Protein AF-A0A4Y7U2U7-F1 (afdb_monomer_lite)

Foldseek 3Di:
DDPPPDPDDPQCPQVVCVVVPVVPPGGKDWDWDFWWKAAPPDIDGGDIDIDMALSVLVVDDDDDPDDDSNCARVDPQGDDDDPVVQCVRCVPDGPPPGWMDTNVPGID

pLDDT: mean 88.44, std 11.02, range [37.28, 95.75]

Structure (mmCIF, N/CA/C/O backbone):
data_AF-A0A4Y7U2U7-F1
#
_entry.id   AF-A0A4Y7U2U7-F1
#
loop_
_atom_site.group_PDB
_atom_site.id
_atom_site.type_symbol
_atom_site.label_atom_id
_atom_site.label_alt_id
_atom_site.label_comp_id
_atom_site.label_asym_id
_atom_site.label_entity_id
_atom_site.label_seq_id
_atom_site.pdbx_PDB_ins_code
_atom_site.Cartn_x
_atom_site.Cartn_y
_atom_site.Cartn_z
_atom_site.occupancy
_atom_site.B_iso_or_equiv
_atom_site.auth_seq_id
_atom_site.auth_comp_id
_atom_site.auth_asym_id
_atom_site.auth_atom_id
_atom_site.pdbx_PDB_model_num
ATOM 1 N N . SER A 1 1 ? 35.256 -14.051 7.421 1.00 49.06 1 SER A N 1
ATOM 2 C CA . SER A 1 1 ? 34.446 -13.067 6.683 1.00 49.06 1 SER A CA 1
ATOM 3 C C . SER A 1 1 ? 33.050 -13.649 6.545 1.00 49.06 1 SER A C 1
ATOM 5 O O . SER A 1 1 ? 32.897 -14.608 5.804 1.00 49.06 1 SER A O 1
ATOM 7 N N . GLN A 1 2 ? 32.075 -13.205 7.344 1.00 37.28 2 GLN A N 1
ATOM 8 C CA . GLN A 1 2 ? 30.672 -13.555 7.092 1.00 37.28 2 GLN A CA 1
ATOM 9 C C . GLN A 1 2 ? 30.155 -12.561 6.054 1.00 37.28 2 GLN A C 1
ATOM 11 O O . GLN A 1 2 ? 30.186 -11.356 6.299 1.00 37.28 2 GLN A O 1
ATOM 16 N N . SER A 1 3 ? 29.729 -13.050 4.890 1.00 51.44 3 SER A N 1
ATOM 17 C CA . SER A 1 3 ? 29.003 -12.232 3.923 1.00 51.44 3 SER A CA 1
ATOM 18 C C . SER A 1 3 ? 27.686 -11.807 4.563 1.00 51.44 3 SER A C 1
ATOM 20 O O . SER A 1 3 ? 26.840 -12.653 4.855 1.00 51.44 3 SER A O 1
ATOM 22 N N . GLN A 1 4 ? 27.503 -10.512 4.796 1.00 46.19 4 GLN A N 1
ATOM 23 C CA . GLN A 1 4 ? 26.176 -9.981 5.074 1.00 46.19 4 GLN A CA 1
ATOM 24 C C . GLN A 1 4 ? 25.355 -10.149 3.793 1.00 46.19 4 GLN A C 1
ATOM 26 O O . GLN A 1 4 ? 25.559 -9.425 2.822 1.00 46.19 4 GLN A O 1
ATOM 31 N N . ILE A 1 5 ? 24.483 -11.158 3.761 1.00 52.75 5 ILE A N 1
ATOM 32 C CA . ILE A 1 5 ? 23.496 -11.306 2.694 1.00 52.75 5 ILE A CA 1
ATOM 33 C C . ILE A 1 5 ? 22.434 -10.247 2.970 1.00 52.75 5 ILE A C 1
ATOM 35 O O . ILE A 1 5 ? 21.631 -10.381 3.891 1.00 52.75 5 ILE A O 1
ATOM 39 N N . PHE A 1 6 ? 22.474 -9.154 2.216 1.00 57.59 6 PHE A N 1
ATOM 40 C CA . PHE A 1 6 ? 21.364 -8.218 2.175 1.00 57.59 6 PHE A CA 1
ATOM 41 C C . PHE A 1 6 ? 20.279 -8.841 1.298 1.00 57.59 6 PHE A C 1
ATOM 43 O O . PHE A 1 6 ? 20.425 -8.885 0.080 1.00 57.59 6 PHE A O 1
ATOM 50 N N . ASP A 1 7 ? 19.188 -9.307 1.906 1.00 63.31 7 ASP A N 1
ATOM 51 C CA . ASP A 1 7 ? 17.966 -9.725 1.198 1.00 63.31 7 ASP A CA 1
ATOM 52 C C . ASP A 1 7 ? 17.151 -8.497 0.739 1.00 63.31 7 ASP A C 1
ATOM 54 O O . ASP A 1 7 ? 15.946 -8.370 0.943 1.00 63.31 7 ASP A O 1
ATOM 58 N N . SER A 1 8 ? 17.857 -7.487 0.231 1.00 65.69 8 SER A N 1
ATOM 59 C CA . SER A 1 8 ? 17.286 -6.206 -0.158 1.00 65.69 8 SER A CA 1
ATOM 60 C C . SER A 1 8 ? 18.038 -5.656 -1.352 1.00 65.69 8 SER A C 1
ATOM 62 O O . SER A 1 8 ? 19.253 -5.461 -1.300 1.00 65.69 8 SER A O 1
ATOM 64 N N . THR A 1 9 ? 17.301 -5.352 -2.408 1.00 78.19 9 THR A N 1
ATOM 65 C CA . THR A 1 9 ? 17.822 -4.658 -3.579 1.00 78.19 9 THR A CA 1
ATOM 66 C C . THR A 1 9 ? 17.683 -3.143 -3.406 1.00 78.19 9 THR A C 1
ATOM 68 O O . THR A 1 9 ? 16.758 -2.689 -2.724 1.00 78.19 9 THR A O 1
ATOM 71 N N . PRO A 1 10 ? 18.548 -2.328 -4.035 1.00 80.12 10 PRO A N 1
ATOM 72 C CA . PRO A 1 10 ? 18.330 -0.886 -4.121 1.00 80.12 10 PRO A CA 1
ATOM 73 C C . PRO A 1 10 ? 16.953 -0.569 -4.719 1.00 80.12 10 PRO A C 1
ATOM 75 O O . PRO A 1 10 ? 16.520 -1.241 -5.653 1.00 80.12 10 PRO A O 1
ATOM 78 N N . TYR A 1 11 ? 16.284 0.472 -4.215 1.00 72.31 11 TYR A N 1
ATOM 79 C CA . TYR A 1 11 ? 14.953 0.876 -4.694 1.00 72.31 11 TYR A CA 1
ATOM 80 C C . TYR A 1 11 ? 14.944 1.181 -6.203 1.00 72.31 11 TYR A C 1
ATOM 82 O O . TYR A 1 11 ? 14.037 0.769 -6.919 1.00 72.31 11 TYR A O 1
ATOM 90 N N . GLU A 1 12 ? 16.010 1.812 -6.702 1.00 84.12 12 GLU A N 1
ATOM 91 C CA . GLU A 1 12 ? 16.157 2.171 -8.118 1.00 84.12 12 GLU A CA 1
ATOM 92 C C . GLU A 1 12 ? 16.442 0.971 -9.036 1.00 84.12 12 GLU A C 1
ATOM 94 O O . GLU A 1 12 ? 16.382 1.123 -10.253 1.00 84.12 12 GLU A O 1
ATOM 99 N N . LEU A 1 13 ? 16.729 -0.228 -8.504 1.00 88.50 13 LEU A N 1
ATOM 100 C CA . LEU A 1 13 ? 17.121 -1.375 -9.332 1.00 88.50 13 LEU A CA 1
ATOM 101 C C . LEU A 1 13 ? 16.041 -1.739 -10.356 1.00 88.50 13 LEU A C 1
ATOM 103 O O . LEU A 1 13 ? 16.358 -1.954 -11.520 1.00 88.50 13 LEU A O 1
ATOM 107 N N . ALA A 1 14 ? 14.768 -1.783 -9.951 1.00 89.06 14 ALA A N 1
ATOM 108 C CA . ALA A 1 14 ? 13.674 -2.121 -10.864 1.00 89.06 14 ALA A CA 1
ATOM 109 C C . ALA A 1 14 ? 13.577 -1.125 -12.035 1.00 89.06 14 ALA A C 1
ATOM 111 O O . ALA A 1 14 ? 13.361 -1.515 -13.182 1.00 89.06 14 ALA A O 1
ATOM 112 N N . LYS A 1 15 ? 13.791 0.162 -11.751 1.00 87.38 15 LYS A N 1
ATOM 113 C CA . LYS A 1 15 ? 13.804 1.226 -12.757 1.00 87.38 15 LYS A CA 1
ATOM 114 C C . LYS A 1 15 ? 15.016 1.115 -13.682 1.00 87.38 15 LYS A C 1
ATOM 116 O O . LYS A 1 15 ? 14.867 1.255 -14.896 1.00 87.38 15 LYS A O 1
ATOM 121 N N . GLU A 1 16 ? 16.189 0.838 -13.121 1.00 91.56 16 GLU A N 1
ATOM 122 C CA . GLU A 1 16 ? 17.425 0.677 -13.887 1.00 91.56 16 GLU A CA 1
ATOM 123 C C . GLU A 1 16 ? 17.349 -0.534 -14.818 1.00 91.56 16 GLU A C 1
ATOM 125 O O . GLU A 1 16 ? 17.689 -0.427 -15.990 1.00 91.56 16 GLU A O 1
ATOM 130 N N . LEU A 1 17 ? 16.803 -1.659 -14.348 1.00 92.25 17 LEU A N 1
ATOM 131 C CA . LEU A 1 17 ? 16.606 -2.855 -15.167 1.00 92.25 17 LEU A CA 1
ATOM 132 C C . LEU A 1 17 ? 15.773 -2.560 -16.421 1.00 92.25 17 LEU A C 1
ATOM 134 O O . LEU A 1 17 ? 16.188 -2.914 -17.520 1.00 92.25 17 LEU A O 1
ATOM 138 N N . LYS A 1 18 ? 14.649 -1.846 -16.280 1.00 88.69 18 LYS A N 1
ATOM 139 C CA . LYS A 1 18 ? 13.825 -1.439 -17.434 1.00 88.69 18 LYS A CA 1
ATOM 140 C C . LYS A 1 18 ? 14.533 -0.444 -18.360 1.00 88.69 18 LYS A C 1
ATOM 142 O O . LYS A 1 18 ? 14.194 -0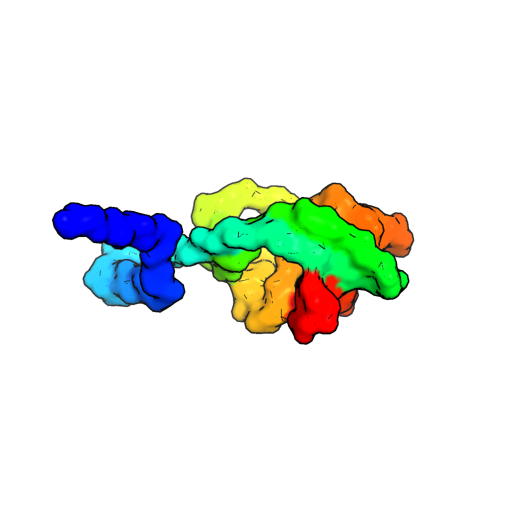.372 -19.535 1.00 88.69 18 LYS A O 1
ATOM 147 N N . THR A 1 19 ? 15.466 0.347 -17.834 1.00 90.25 19 THR A N 1
ATOM 148 C CA . THR A 1 19 ? 16.189 1.373 -18.602 1.00 90.25 19 THR A CA 1
ATOM 149 C C . THR A 1 19 ? 17.349 0.764 -19.389 1.00 90.25 19 THR A C 1
ATOM 151 O O . THR A 1 19 ? 17.541 1.092 -20.557 1.00 90.25 19 THR A O 1
ATOM 154 N N . SER A 1 20 ? 18.099 -0.137 -18.758 1.00 95.62 20 SER A N 1
ATOM 155 C CA . SER A 1 20 ? 19.296 -0.762 -19.322 1.00 95.62 20 SER A CA 1
ATOM 156 C C . SER A 1 20 ? 19.000 -1.973 -20.218 1.00 95.62 20 SER A C 1
ATOM 158 O O . SER A 1 20 ? 19.799 -2.266 -21.105 1.00 95.62 20 SER A O 1
ATOM 160 N N . PHE A 1 21 ? 17.871 -2.666 -20.019 1.00 94.75 21 PHE A N 1
ATOM 161 C CA . PHE A 1 21 ? 17.536 -3.908 -20.729 1.00 94.75 21 PHE A CA 1
ATOM 162 C C . PHE A 1 21 ? 16.130 -3.828 -21.351 1.00 94.75 21 PHE A C 1
ATOM 164 O O . PHE A 1 21 ? 15.137 -4.103 -20.669 1.00 94.75 21 PHE A O 1
ATOM 171 N N . PRO A 1 22 ? 16.004 -3.446 -22.636 1.00 90.62 22 PRO A N 1
ATOM 172 C CA . PRO A 1 22 ? 14.709 -3.242 -23.291 1.00 90.62 22 PRO A CA 1
ATOM 173 C C . PRO A 1 22 ? 13.863 -4.520 -23.430 1.00 90.62 22 PRO A C 1
ATOM 175 O O . PRO A 1 22 ? 12.656 -4.434 -23.645 1.00 90.62 22 PRO A O 1
ATOM 178 N N . GLU A 1 23 ? 14.461 -5.704 -23.295 1.00 94.94 23 GLU A N 1
ATOM 179 C CA . GLU A 1 23 ? 13.760 -6.990 -23.251 1.00 94.94 23 GLU A CA 1
ATOM 180 C C . GLU A 1 23 ? 12.963 -7.213 -21.951 1.00 94.94 23 GLU A C 1
ATOM 182 O O . GLU A 1 23 ? 12.072 -8.067 -21.909 1.00 94.94 23 GLU A O 1
ATOM 187 N N . ILE A 1 24 ? 13.244 -6.448 -20.888 1.00 93.56 24 ILE A N 1
ATOM 188 C CA . ILE A 1 24 ? 12.508 -6.528 -19.624 1.00 93.56 24 ILE A CA 1
ATOM 189 C C . ILE A 1 24 ? 11.172 -5.797 -19.773 1.00 93.56 24 ILE A C 1
ATOM 191 O O . ILE A 1 24 ? 11.090 -4.572 -19.694 1.00 93.56 24 ILE A O 1
ATOM 195 N N . ALA A 1 25 ? 10.093 -6.569 -19.918 1.00 91.31 25 ALA A N 1
ATOM 196 C CA . ALA A 1 25 ? 8.744 -6.023 -20.049 1.00 91.31 25 ALA A CA 1
ATOM 197 C C . ALA A 1 25 ? 8.308 -5.219 -18.807 1.00 91.31 25 ALA A C 1
ATOM 199 O O . ALA A 1 25 ? 7.786 -4.112 -18.935 1.00 91.31 25 ALA A O 1
ATOM 200 N N . ASN A 1 26 ? 8.531 -5.756 -17.600 1.00 91.19 26 ASN A N 1
ATOM 201 C CA . ASN A 1 26 ? 8.193 -5.103 -16.334 1.00 91.19 26 ASN A CA 1
ATOM 202 C C . ASN A 1 26 ? 9.142 -5.518 -15.206 1.00 91.19 26 ASN A C 1
ATOM 204 O O . ASN A 1 26 ? 9.608 -6.653 -15.157 1.00 91.19 26 ASN A O 1
ATOM 208 N N . ALA A 1 27 ? 9.375 -4.593 -14.278 1.00 92.75 27 ALA A N 1
ATOM 209 C CA . ALA A 1 27 ? 10.088 -4.820 -13.032 1.00 92.75 27 ALA A CA 1
ATOM 210 C C . ALA A 1 27 ? 9.451 -3.951 -11.942 1.00 92.75 27 ALA A C 1
ATOM 212 O O . ALA A 1 27 ? 9.014 -2.831 -12.218 1.00 92.75 27 ALA A O 1
ATOM 213 N N . SER A 1 28 ? 9.406 -4.468 -10.718 1.00 92.75 28 SER A N 1
ATOM 214 C CA . SER A 1 28 ? 8.890 -3.759 -9.549 1.00 92.75 28 SER A CA 1
ATOM 215 C C . SER A 1 28 ? 9.651 -4.191 -8.299 1.00 92.75 28 SER A C 1
ATOM 217 O O . SER A 1 28 ? 10.101 -5.336 -8.203 1.00 92.75 28 SER A O 1
ATOM 219 N N . GLY A 1 29 ? 9.805 -3.270 -7.351 1.00 91.56 29 GLY A N 1
ATOM 220 C CA . GLY A 1 29 ? 10.304 -3.575 -6.015 1.00 91.56 29 GLY A CA 1
ATOM 221 C C . GLY A 1 29 ? 9.154 -3.938 -5.077 1.00 91.56 29 GLY A C 1
ATOM 222 O O . GLY A 1 29 ? 8.102 -3.301 -5.094 1.00 91.56 29 GLY A O 1
ATOM 223 N N . ALA A 1 30 ? 9.362 -4.930 -4.215 1.00 91.81 30 ALA A N 1
ATOM 224 C CA . ALA A 1 30 ? 8.414 -5.278 -3.163 1.00 91.81 30 ALA A CA 1
ATOM 225 C C . ALA A 1 30 ? 9.158 -5.483 -1.845 1.00 91.81 30 ALA A C 1
ATOM 227 O O . ALA A 1 30 ? 10.118 -6.249 -1.770 1.00 91.81 30 ALA A O 1
ATOM 228 N N . ARG A 1 31 ? 8.709 -4.793 -0.797 1.00 91.25 31 ARG A N 1
ATOM 229 C CA . ARG A 1 31 ? 9.241 -4.951 0.558 1.00 91.25 31 ARG A CA 1
ATOM 230 C C . ARG A 1 31 ? 8.116 -5.269 1.525 1.00 91.25 31 ARG A C 1
ATOM 232 O O . ARG A 1 31 ? 7.207 -4.457 1.689 1.00 91.25 31 ARG A O 1
ATOM 239 N N . THR A 1 32 ? 8.229 -6.396 2.217 1.00 92.19 32 THR A N 1
ATOM 240 C CA . THR A 1 32 ? 7.306 -6.756 3.295 1.00 92.19 32 THR A CA 1
ATOM 241 C C . THR A 1 32 ? 7.431 -5.792 4.464 1.00 92.19 32 THR A C 1
ATOM 243 O O . THR A 1 32 ? 8.532 -5.437 4.900 1.00 92.19 32 THR A O 1
ATOM 246 N N . VAL A 1 33 ? 6.284 -5.374 4.984 1.00 92.25 33 VAL A N 1
ATOM 247 C CA . VAL A 1 33 ? 6.165 -4.528 6.168 1.00 92.25 33 VAL A CA 1
ATOM 248 C C . VAL A 1 33 ? 5.102 -5.085 7.102 1.00 92.25 33 VAL A C 1
ATOM 250 O O . VAL A 1 33 ? 4.140 -5.705 6.659 1.00 92.25 33 VAL A O 1
ATOM 253 N N . SER A 1 34 ? 5.262 -4.833 8.399 1.00 94.31 34 SER A N 1
ATOM 254 C CA . SER A 1 34 ? 4.222 -5.059 9.400 1.00 94.31 34 SER A CA 1
ATOM 255 C C . SER A 1 34 ? 4.004 -3.754 10.149 1.00 94.31 34 SER A C 1
ATOM 257 O O . SER A 1 34 ? 4.927 -3.247 10.788 1.00 94.31 34 SER A O 1
ATOM 259 N N . ASN A 1 35 ? 2.813 -3.175 10.016 1.00 93.06 35 ASN A N 1
ATOM 260 C CA . ASN A 1 35 ? 2.514 -1.841 10.527 1.00 93.06 35 ASN A CA 1
ATOM 261 C C . ASN A 1 35 ? 1.248 -1.821 11.386 1.00 93.06 35 ASN A C 1
ATOM 263 O O . ASN A 1 35 ? 0.351 -2.658 11.253 1.00 93.06 35 ASN A O 1
ATOM 267 N N . TYR A 1 36 ? 1.157 -0.809 12.244 1.00 93.06 36 TYR A N 1
ATOM 268 C CA . TYR A 1 36 ? -0.111 -0.393 12.831 1.00 93.06 36 TYR A CA 1
ATOM 269 C C . TYR A 1 36 ? -0.845 0.471 11.814 1.00 93.06 36 TYR A C 1
ATOM 271 O O . TYR A 1 36 ? -0.265 1.423 11.291 1.00 93.06 36 TYR A O 1
ATOM 279 N N . LEU A 1 37 ? -2.105 0.151 11.546 1.00 95.00 37 LEU A N 1
ATOM 280 C CA . LEU A 1 37 ? -2.973 0.955 10.691 1.00 95.00 37 LEU A CA 1
ATOM 281 C C . LEU A 1 37 ? -4.083 1.548 11.539 1.00 95.00 37 LEU A C 1
ATOM 283 O O . LEU A 1 37 ? -4.556 0.895 12.463 1.00 95.00 37 LEU A O 1
ATOM 287 N N . SER A 1 38 ? -4.502 2.768 11.242 1.00 93.19 38 SER A N 1
ATOM 288 C CA . SER A 1 38 ? -5.620 3.382 11.950 1.00 93.19 38 SER A CA 1
ATOM 289 C C . SER A 1 38 ? -6.475 4.254 11.049 1.00 93.19 38 SER A C 1
ATOM 291 O O . SER A 1 38 ? -5.950 4.945 10.174 1.00 93.19 38 SER A O 1
ATOM 293 N N . ALA A 1 39 ? -7.776 4.243 11.320 1.00 92.06 39 ALA A N 1
ATOM 294 C CA . ALA A 1 39 ? -8.793 5.102 10.726 1.00 92.06 39 ALA A CA 1
ATOM 295 C C . ALA A 1 39 ? -9.821 5.449 11.814 1.00 92.06 39 ALA A C 1
ATOM 297 O O . ALA A 1 39 ? -10.120 4.603 12.649 1.00 92.06 39 ALA A O 1
ATOM 298 N N . ASN A 1 40 ? -10.344 6.681 11.823 1.00 81.69 40 ASN A N 1
ATOM 299 C CA . ASN A 1 40 ? -11.370 7.132 12.781 1.00 81.69 40 ASN A CA 1
ATOM 300 C C . ASN A 1 40 ? -11.050 6.789 14.255 1.00 81.69 40 ASN A C 1
ATOM 302 O O . ASN A 1 40 ? -11.902 6.284 14.971 1.00 81.69 40 ASN A O 1
ATOM 306 N N . GLU A 1 41 ? -9.806 7.037 14.684 1.00 80.81 41 GLU A N 1
ATOM 307 C CA . GLU A 1 41 ? -9.276 6.770 16.041 1.00 80.81 41 GLU A CA 1
ATOM 308 C C . GLU A 1 41 ? -9.054 5.291 16.415 1.00 80.81 41 GLU A C 1
ATOM 310 O O . GLU A 1 41 ? -8.320 5.008 17.367 1.00 80.81 41 GLU A O 1
ATOM 315 N N . GLU A 1 42 ? -9.571 4.339 15.636 1.00 87.81 42 GLU A N 1
ATOM 316 C CA . GLU A 1 42 ? -9.334 2.909 15.848 1.00 87.81 42 GLU A CA 1
ATOM 317 C C . GLU A 1 42 ? -7.970 2.471 15.312 1.00 87.81 42 GLU A C 1
ATOM 319 O O . GLU A 1 42 ? -7.550 2.869 14.226 1.00 87.81 42 GLU A O 1
ATOM 324 N N . ILE A 1 43 ? -7.268 1.623 16.072 1.00 89.81 43 ILE A N 1
ATOM 325 C CA . ILE A 1 43 ? -5.930 1.126 15.732 1.00 89.81 43 ILE A CA 1
ATOM 326 C C . ILE A 1 43 ? -5.975 -0.384 15.533 1.00 89.81 43 ILE A C 1
ATOM 328 O O . ILE A 1 43 ? -6.313 -1.144 16.439 1.00 89.81 43 ILE A O 1
ATOM 332 N N . PHE A 1 44 ? -5.507 -0.816 14.371 1.00 90.06 44 PHE A N 1
ATOM 333 C CA . PHE A 1 44 ? -5.372 -2.202 13.965 1.00 90.06 44 PHE A CA 1
ATOM 334 C C . PHE A 1 44 ? -3.883 -2.581 13.973 1.00 90.06 44 PHE A C 1
ATOM 336 O O . PHE A 1 44 ? -3.108 -2.075 13.153 1.00 90.06 44 PHE A O 1
ATOM 343 N N . PRO A 1 45 ? -3.437 -3.429 14.915 1.00 90.00 45 PRO A N 1
ATOM 344 C CA . PRO A 1 45 ? -2.034 -3.799 15.040 1.00 90.00 45 PRO A CA 1
ATOM 345 C C . PRO A 1 45 ? -1.627 -4.915 14.072 1.00 90.00 45 PRO A C 1
ATOM 347 O O . PRO A 1 45 ? -2.434 -5.781 13.746 1.00 90.00 45 PRO A O 1
ATOM 350 N N . ARG A 1 46 ? -0.334 -4.941 13.714 1.00 86.38 46 ARG A N 1
ATOM 351 C CA . ARG A 1 46 ? 0.320 -6.032 12.963 1.00 86.38 46 ARG A CA 1
ATOM 352 C C . ARG A 1 46 ? -0.362 -6.367 11.631 1.00 86.38 46 ARG A C 1
ATOM 354 O O . ARG A 1 46 ? -0.609 -7.530 11.330 1.00 86.38 46 ARG A O 1
ATOM 361 N N . ASN A 1 47 ? -0.644 -5.351 10.824 1.00 91.56 47 ASN A N 1
ATOM 362 C CA . ASN A 1 47 ? -1.084 -5.574 9.452 1.00 91.56 47 ASN A CA 1
ATOM 363 C C . ASN A 1 47 ? 0.134 -5.795 8.562 1.00 91.56 47 ASN A C 1
ATOM 365 O O . ASN A 1 47 ? 0.987 -4.912 8.437 1.00 91.56 47 ASN A O 1
ATOM 369 N N . GLU A 1 48 ? 0.205 -6.981 7.968 1.00 94.00 48 GLU A N 1
ATOM 370 C CA . GLU A 1 48 ? 1.196 -7.315 6.955 1.00 94.00 48 GLU A CA 1
ATOM 371 C C . GLU A 1 48 ? 0.810 -6.691 5.616 1.00 94.00 48 GLU A C 1
ATOM 373 O O . GLU A 1 48 ? -0.362 -6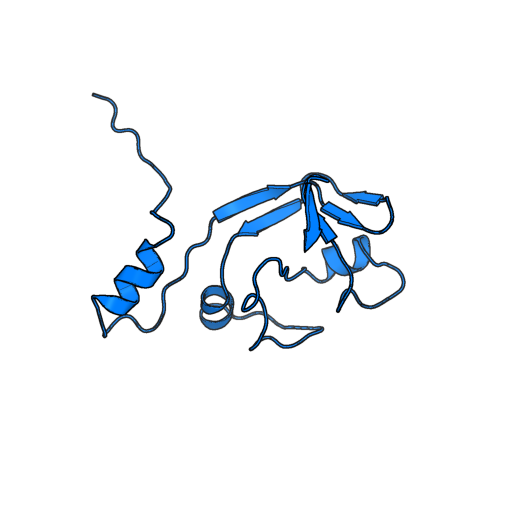.659 5.235 1.00 94.00 48 GLU A O 1
ATOM 378 N N . GLY A 1 49 ? 1.804 -6.179 4.904 1.00 93.31 49 GLY A N 1
ATOM 379 C CA . GLY A 1 49 ? 1.607 -5.572 3.599 1.00 93.31 49 GLY A CA 1
ATOM 380 C C . GLY A 1 49 ? 2.910 -5.437 2.833 1.00 93.31 49 GLY A C 1
ATOM 381 O O . GLY A 1 49 ? 3.971 -5.880 3.280 1.00 93.31 49 GLY A O 1
ATOM 382 N N . LEU A 1 50 ? 2.815 -4.794 1.674 1.00 93.94 50 LEU A N 1
ATOM 383 C CA . LEU A 1 50 ? 3.942 -4.534 0.793 1.00 93.94 50 LEU A CA 1
ATOM 384 C C . LEU A 1 50 ? 4.081 -3.032 0.563 1.00 93.94 50 LEU A C 1
ATOM 386 O O . LEU A 1 50 ? 3.100 -2.347 0.284 1.00 93.94 50 LEU A O 1
ATOM 390 N N . ILE A 1 51 ? 5.313 -2.534 0.637 1.00 92.06 51 ILE A N 1
ATOM 391 C CA . ILE A 1 51 ? 5.684 -1.285 -0.030 1.00 92.06 51 ILE A CA 1
ATOM 392 C C . ILE A 1 51 ? 6.082 -1.664 -1.453 1.00 92.06 51 ILE A C 1
ATOM 394 O O . ILE A 1 51 ? 7.042 -2.415 -1.643 1.00 92.06 51 ILE A O 1
ATOM 398 N N . THR A 1 52 ? 5.316 -1.178 -2.426 1.00 92.81 52 THR A N 1
ATOM 399 C CA . THR A 1 52 ? 5.479 -1.486 -3.849 1.00 92.81 52 THR A CA 1
ATOM 400 C C . THR A 1 52 ? 4.884 -0.371 -4.720 1.00 92.81 52 THR A C 1
ATOM 402 O O . THR A 1 52 ? 4.464 0.660 -4.191 1.00 92.81 52 THR A O 1
ATOM 405 N N . ASP A 1 53 ? 4.879 -0.556 -6.038 1.00 91.56 53 ASP A N 1
ATOM 406 C CA . ASP A 1 53 ? 4.440 0.423 -7.035 1.00 91.56 53 ASP A CA 1
ATOM 407 C C . ASP A 1 53 ? 3.362 -0.140 -7.981 1.00 91.56 53 ASP A C 1
ATOM 409 O O . ASP A 1 53 ? 2.947 -1.297 -7.890 1.00 91.56 53 ASP A O 1
ATOM 413 N N . SER A 1 54 ? 2.885 0.690 -8.909 1.00 92.38 54 SER A N 1
ATOM 414 C CA . SER A 1 54 ? 1.861 0.299 -9.881 1.00 92.38 54 SER A CA 1
ATOM 415 C C . SER A 1 54 ? 2.306 -0.807 -10.852 1.00 92.38 54 SER A C 1
ATOM 417 O O . SER A 1 54 ? 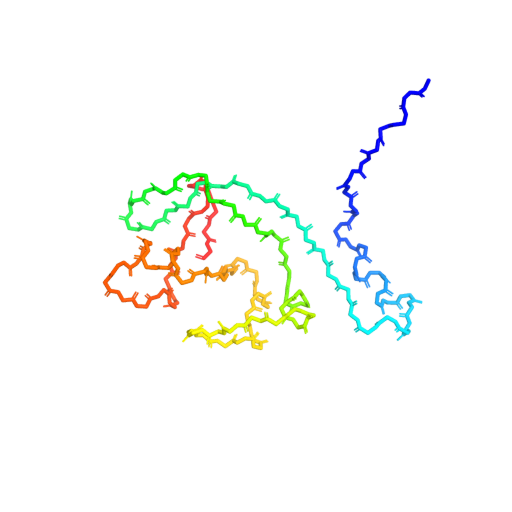1.448 -1.547 -11.337 1.00 92.38 54 SER A O 1
ATOM 419 N N . ASN A 1 55 ? 3.612 -0.997 -11.106 1.00 92.25 55 ASN A N 1
ATOM 420 C CA . ASN A 1 55 ? 4.081 -2.105 -11.951 1.00 92.25 55 ASN A CA 1
ATOM 421 C C . ASN A 1 55 ? 3.831 -3.459 -11.274 1.00 92.25 55 ASN A C 1
ATOM 423 O O . ASN A 1 55 ? 3.563 -4.448 -11.949 1.00 92.25 55 ASN A O 1
ATOM 427 N N . PHE A 1 56 ? 3.849 -3.521 -9.942 1.00 93.56 56 PHE A N 1
ATOM 428 C CA . PHE A 1 56 ? 3.481 -4.742 -9.223 1.00 93.56 56 PHE A CA 1
ATOM 429 C C . PHE A 1 56 ? 2.039 -5.167 -9.533 1.00 93.56 56 PHE A C 1
ATOM 431 O O . PHE A 1 56 ? 1.765 -6.339 -9.787 1.00 93.56 56 PHE A O 1
ATOM 438 N N . LEU A 1 57 ? 1.117 -4.203 -9.589 1.00 92.25 57 LEU A N 1
ATOM 439 C CA . LEU A 1 57 ? -0.297 -4.449 -9.891 1.00 92.25 57 LEU A CA 1
ATOM 440 C C . LEU A 1 57 ? -0.562 -4.791 -11.366 1.00 92.25 57 LEU A C 1
ATOM 442 O O . LEU A 1 57 ? -1.618 -5.348 -11.677 1.00 92.25 57 LEU A O 1
ATOM 446 N N . SER A 1 58 ? 0.361 -4.456 -12.274 1.00 89.69 58 SER A N 1
ATOM 447 C CA . SER A 1 58 ? 0.286 -4.865 -13.682 1.00 89.69 58 SER A CA 1
ATOM 448 C C . SER A 1 58 ? 0.890 -6.251 -13.920 1.00 89.69 58 SER A C 1
ATOM 450 O O . SER A 1 58 ? 0.425 -6.973 -14.800 1.00 89.69 58 SER A O 1
ATOM 452 N N . MET A 1 59 ? 1.883 -6.646 -13.117 1.00 92.44 59 MET A N 1
ATOM 453 C CA . MET A 1 59 ? 2.523 -7.964 -13.180 1.00 92.44 59 MET A CA 1
ATOM 454 C C . MET A 1 59 ? 1.666 -9.072 -12.557 1.00 92.44 59 MET A C 1
ATOM 456 O O . MET A 1 59 ? 1.642 -10.190 -13.070 1.00 92.44 59 MET A O 1
ATOM 460 N N . PHE A 1 60 ? 0.962 -8.773 -11.464 1.00 92.25 60 PHE A N 1
ATOM 461 C CA . PHE A 1 60 ? 0.134 -9.740 -10.745 1.00 92.25 60 PHE A CA 1
ATOM 462 C C . PHE A 1 60 ? -1.362 -9.459 -10.924 1.00 92.25 60 PHE A C 1
ATOM 464 O O . PHE A 1 60 ? -1.807 -8.324 -11.101 1.00 92.25 60 PHE A O 1
ATOM 471 N N . SER A 1 61 ? -2.164 -10.521 -10.886 1.00 89.38 61 SER A N 1
ATOM 472 C CA . SER A 1 61 ? -3.615 -10.415 -11.038 1.00 89.38 61 SER A CA 1
ATOM 473 C C . SER A 1 61 ? -4.286 -10.238 -9.680 1.00 89.38 61 SER A C 1
ATOM 475 O O . SER A 1 61 ? -4.151 -11.085 -8.802 1.00 89.38 61 SER A O 1
ATOM 477 N N . PHE A 1 62 ? -5.025 -9.139 -9.539 1.00 91.25 62 PHE A N 1
ATOM 478 C CA . PHE A 1 62 ? -5.859 -8.824 -8.386 1.00 91.25 62 PHE A CA 1
ATOM 479 C C . PHE A 1 62 ? -7.232 -8.370 -8.872 1.00 91.25 62 PHE A C 1
ATOM 481 O O . PHE A 1 62 ? -7.314 -7.573 -9.815 1.00 91.25 62 PHE A O 1
ATOM 488 N N . ASP A 1 63 ? -8.277 -8.827 -8.190 1.00 93.12 63 ASP A N 1
ATOM 489 C CA . ASP A 1 63 ? -9.648 -8.387 -8.423 1.00 93.12 63 ASP A CA 1
ATOM 490 C C . ASP A 1 63 ? -9.915 -7.115 -7.614 1.00 93.12 63 ASP A C 1
ATOM 492 O O . ASP A 1 63 ? -10.020 -7.138 -6.385 1.00 93.12 63 ASP A O 1
ATOM 496 N N . PHE A 1 64 ? -9.996 -5.981 -8.309 1.00 93.81 64 PHE A N 1
ATOM 497 C CA . PHE A 1 64 ? -10.339 -4.702 -7.696 1.00 93.81 64 PHE A CA 1
ATOM 498 C C . PHE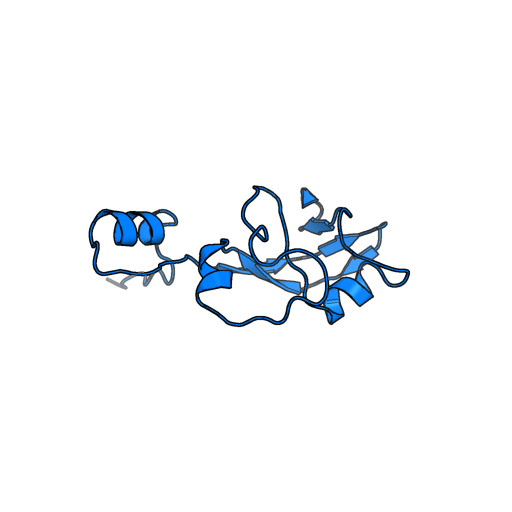 A 1 64 ? -11.852 -4.629 -7.495 1.00 93.81 64 PHE A C 1
ATOM 500 O O . PHE A 1 64 ? -12.609 -4.561 -8.459 1.00 93.81 64 PHE A O 1
ATOM 507 N N . LEU A 1 65 ? -12.282 -4.653 -6.232 1.00 95.56 65 LEU A N 1
ATOM 508 C CA . LEU A 1 65 ? -13.696 -4.533 -5.865 1.00 95.56 65 LEU A CA 1
ATOM 509 C C . LEU A 1 65 ? -14.177 -3.074 -5.884 1.00 95.56 65 LEU A C 1
ATOM 511 O O . LEU A 1 65 ? -15.335 -2.813 -6.192 1.00 95.56 65 LEU A O 1
ATOM 515 N N . GLU A 1 66 ? -13.287 -2.133 -5.561 1.00 95.00 66 GLU A N 1
ATOM 516 C CA . GLU A 1 66 ? -13.530 -0.688 -5.558 1.00 95.00 66 GLU A CA 1
ATOM 517 C C . GLU A 1 66 ? -12.274 0.058 -6.046 1.00 95.00 66 GLU A C 1
ATOM 519 O O . GLU A 1 66 ? -11.149 -0.401 -5.834 1.00 95.00 66 GLU A O 1
ATOM 524 N N . GLY A 1 67 ? -12.463 1.227 -6.669 1.00 93.19 67 GLY A N 1
ATOM 525 C CA . GLY A 1 67 ? -11.384 2.037 -7.250 1.00 93.19 67 GLY A CA 1
ATOM 526 C C . GLY A 1 67 ? -10.995 1.625 -8.675 1.00 93.19 67 GLY A C 1
ATOM 527 O O . GLY A 1 67 ? -11.660 0.805 -9.302 1.00 93.19 67 GLY A O 1
ATOM 528 N N . ASP A 1 68 ? -9.919 2.219 -9.199 1.00 91.88 68 ASP A N 1
ATOM 529 C CA . ASP A 1 68 ? -9.393 1.926 -10.539 1.00 91.88 68 ASP A CA 1
ATOM 530 C C . ASP A 1 68 ? -7.995 1.302 -10.445 1.00 91.88 68 ASP A C 1
ATOM 532 O O . ASP A 1 68 ? -7.041 1.917 -9.956 1.00 91.88 68 ASP A O 1
ATOM 536 N N . LYS A 1 69 ? -7.879 0.068 -10.947 1.00 88.75 69 LYS A N 1
ATOM 537 C CA . LYS A 1 69 ? -6.629 -0.698 -11.008 1.00 88.75 69 LYS A CA 1
ATOM 538 C C . LYS A 1 69 ? -5.536 0.035 -11.789 1.00 88.75 69 LYS A C 1
ATOM 540 O O . LYS A 1 69 ? -4.367 -0.077 -11.430 1.00 88.75 69 LYS A O 1
ATOM 545 N N . ASN A 1 70 ? -5.893 0.775 -12.838 1.00 89.56 70 ASN A N 1
ATOM 546 C CA . ASN A 1 70 ? -4.922 1.421 -13.723 1.00 89.56 70 ASN A CA 1
ATOM 547 C C . ASN A 1 70 ? -4.266 2.647 -13.076 1.00 89.56 70 ASN A C 1
ATOM 549 O O . ASN A 1 70 ? -3.145 3.002 -13.433 1.00 89.56 70 ASN A O 1
ATOM 553 N N . SER A 1 71 ? -4.947 3.284 -12.119 1.00 90.88 71 SER A N 1
ATOM 554 C CA . SER A 1 71 ? -4.422 4.434 -11.378 1.00 90.88 71 SER A CA 1
ATOM 555 C C . SER A 1 71 ? -3.934 4.086 -9.969 1.00 90.88 71 SER A C 1
ATOM 557 O O . SER A 1 71 ? -3.323 4.932 -9.310 1.00 90.88 71 SER A O 1
ATOM 559 N N . ALA A 1 72 ? -4.194 2.875 -9.476 1.00 93.31 72 ALA A N 1
ATOM 560 C CA . ALA A 1 72 ? -3.767 2.444 -8.150 1.00 93.31 72 ALA A CA 1
ATOM 561 C C . ALA A 1 72 ? -2.235 2.484 -8.006 1.00 93.31 72 ALA A C 1
ATOM 563 O O . ALA A 1 72 ? -1.499 2.089 -8.908 1.00 93.31 72 ALA A O 1
ATOM 564 N N . LEU A 1 73 ? -1.753 2.978 -6.860 1.00 93.50 73 LEU A N 1
ATOM 565 C CA . LEU A 1 73 ? -0.324 3.134 -6.539 1.00 93.50 73 LEU A CA 1
ATOM 566 C C . LEU A 1 73 ? 0.476 4.024 -7.514 1.00 93.50 73 LEU A C 1
ATOM 568 O O . LEU A 1 73 ? 1.704 4.009 -7.493 1.00 93.50 73 LEU A O 1
ATOM 572 N N . SER A 1 74 ? -0.197 4.816 -8.359 1.00 90.94 74 SER A N 1
ATOM 573 C CA . SER A 1 74 ? 0.463 5.784 -9.253 1.00 90.94 74 SER A CA 1
ATOM 574 C C . SER A 1 74 ? 0.816 7.103 -8.558 1.00 90.94 74 SER A C 1
ATOM 576 O O . SER A 1 74 ? 1.707 7.822 -9.007 1.00 90.94 74 SER A O 1
ATOM 578 N N . GLN A 1 75 ? 0.127 7.424 -7.459 1.00 88.56 75 GLN A N 1
ATOM 579 C CA . GLN A 1 75 ? 0.345 8.640 -6.683 1.00 88.56 75 GLN A CA 1
ATOM 580 C C . GLN A 1 75 ? 1.148 8.347 -5.410 1.00 88.56 75 GLN A C 1
ATOM 582 O O . GLN A 1 75 ? 0.937 7.304 -4.778 1.00 88.56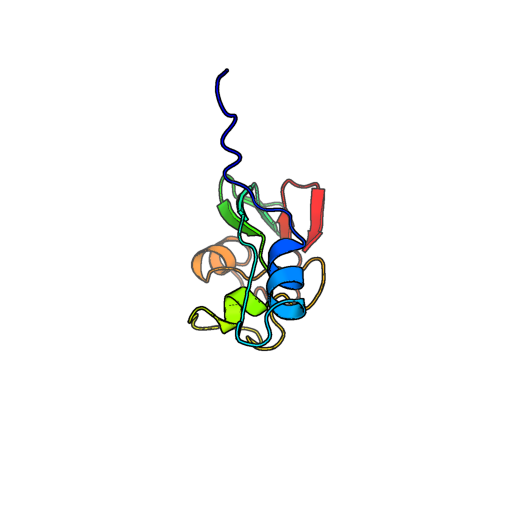 75 GLN A O 1
ATOM 587 N N . PRO A 1 76 ? 2.043 9.265 -4.994 1.00 86.81 76 PRO A N 1
ATOM 588 C CA . PRO A 1 76 ? 2.701 9.154 -3.701 1.00 86.81 76 PRO A CA 1
ATOM 589 C C . PRO A 1 76 ? 1.658 9.174 -2.580 1.00 86.81 76 PRO A C 1
ATOM 591 O O . PRO A 1 76 ? 0.620 9.815 -2.712 1.00 86.81 76 PRO A O 1
ATOM 594 N N . MET A 1 77 ? 1.961 8.500 -1.468 1.00 89.69 77 MET A N 1
ATOM 595 C CA . MET A 1 77 ? 1.057 8.399 -0.313 1.00 89.69 77 MET A CA 1
ATOM 596 C C . MET A 1 77 ? -0.325 7.841 -0.688 1.00 89.69 77 MET A C 1
ATOM 598 O O . MET A 1 77 ? -1.339 8.347 -0.238 1.00 89.69 77 MET A O 1
ATOM 602 N N . SER A 1 78 ? -0.363 6.797 -1.518 1.00 93.69 78 SER A N 1
ATOM 603 C CA . SER A 1 78 ? -1.583 6.030 -1.786 1.00 93.69 78 SER A CA 1
ATOM 604 C C . SER A 1 78 ? -1.451 4.597 -1.268 1.00 93.69 78 SER A C 1
ATOM 606 O O . SER A 1 78 ? -0.346 4.054 -1.180 1.00 93.69 78 SER A O 1
ATOM 608 N N . ILE A 1 79 ? -2.576 3.987 -0.893 1.00 95.00 79 ILE A N 1
ATOM 609 C CA . ILE A 1 79 ? -2.638 2.621 -0.368 1.00 95.00 79 ILE A CA 1
ATOM 610 C C . ILE A 1 79 ? -3.778 1.846 -1.031 1.00 95.00 79 ILE A C 1
ATOM 612 O O . ILE A 1 79 ? -4.879 2.361 -1.207 1.00 95.00 79 ILE A O 1
ATOM 616 N N . ALA A 1 80 ? -3.517 0.590 -1.389 1.00 95.69 80 ALA A N 1
ATOM 617 C CA . ALA A 1 80 ? -4.550 -0.369 -1.762 1.00 95.69 80 ALA A CA 1
ATOM 618 C C . ALA A 1 80 ? -4.817 -1.290 -0.566 1.00 95.69 80 ALA A C 1
ATOM 620 O O . ALA A 1 80 ? -3.880 -1.803 0.049 1.00 95.69 80 ALA A O 1
ATOM 621 N N . LEU A 1 81 ? -6.089 -1.492 -0.223 1.00 95.75 81 LEU A N 1
ATOM 622 C CA . LEU A 1 81 ? -6.496 -2.317 0.913 1.00 95.75 81 LEU A CA 1
ATOM 623 C C . LEU A 1 81 ? -7.101 -3.629 0.421 1.00 95.75 81 LEU A C 1
ATOM 625 O O . LEU A 1 81 ? -7.869 -3.651 -0.539 1.00 95.75 81 LEU A O 1
ATOM 629 N N . SER A 1 82 ? -6.807 -4.725 1.120 1.00 95.25 82 SER A N 1
ATOM 630 C CA . SER A 1 82 ? -7.609 -5.936 0.968 1.00 95.25 82 SER A CA 1
ATOM 631 C C . SER A 1 82 ? -9.036 -5.667 1.450 1.00 95.25 82 SER A C 1
ATOM 633 O O . SER A 1 82 ? -9.251 -4.852 2.352 1.00 95.25 82 SER A O 1
ATOM 635 N N . LYS A 1 83 ? -10.016 -6.395 0.900 1.00 95.38 83 LYS A N 1
ATOM 636 C CA . LYS A 1 83 ? -11.421 -6.243 1.304 1.00 95.38 83 LYS A CA 1
ATOM 637 C C . LYS A 1 83 ? -11.597 -6.370 2.821 1.00 95.38 83 LYS A C 1
ATOM 639 O O . LYS A 1 83 ? -12.222 -5.527 3.447 1.00 95.38 83 LYS A O 1
ATOM 644 N N . SER A 1 84 ? -10.993 -7.395 3.421 1.00 94.19 84 SER A N 1
ATOM 645 C CA . SER A 1 84 ? -11.115 -7.654 4.858 1.00 94.19 84 SER A CA 1
ATOM 646 C C . SER A 1 84 ? -10.510 -6.550 5.725 1.00 94.19 84 SER A C 1
ATOM 648 O O . SER A 1 84 ? -10.964 -6.345 6.848 1.00 94.19 84 SER A O 1
ATOM 650 N N . LEU A 1 85 ? -9.491 -5.842 5.235 1.00 94.44 85 LEU A N 1
ATOM 651 C CA . LEU A 1 85 ? -8.903 -4.706 5.935 1.00 94.44 85 LEU A CA 1
ATOM 652 C C . LEU A 1 85 ? -9.721 -3.426 5.727 1.00 94.44 85 LEU A C 1
ATOM 654 O O . LEU A 1 85 ? -9.901 -2.674 6.681 1.00 94.44 85 LEU A O 1
ATOM 658 N N . ALA A 1 86 ? -10.257 -3.208 4.524 1.00 95.50 86 ALA A N 1
ATOM 659 C CA . ALA A 1 86 ? -11.187 -2.115 4.251 1.00 95.50 86 ALA A CA 1
ATOM 660 C C . ALA A 1 86 ? -12.446 -2.221 5.128 1.00 95.50 86 ALA A C 1
ATOM 662 O O . ALA A 1 86 ? -12.799 -1.247 5.785 1.00 95.50 86 ALA A O 1
ATOM 663 N N . ASP A 1 87 ? -13.041 -3.415 5.233 1.00 94.31 87 ASP A N 1
ATOM 664 C CA . ASP A 1 87 ? -14.211 -3.676 6.084 1.00 94.31 87 ASP A CA 1
ATOM 665 C C . ASP A 1 87 ? -13.911 -3.411 7.574 1.00 94.31 87 ASP A C 1
ATOM 667 O O . ASP A 1 87 ? -14.774 -2.945 8.312 1.00 94.31 87 ASP A O 1
ATOM 671 N N . LYS A 1 88 ? -12.682 -3.697 8.030 1.00 92.81 88 LYS A N 1
ATOM 672 C CA . LYS A 1 88 ? -12.252 -3.422 9.412 1.00 92.81 88 LYS A CA 1
ATOM 673 C C . LYS A 1 88 ? -12.060 -1.931 9.671 1.00 92.81 88 LYS A C 1
ATOM 675 O O . LYS A 1 88 ? -12.520 -1.439 10.689 1.00 92.81 88 LYS A O 1
ATOM 680 N N . LEU A 1 89 ? -11.372 -1.228 8.770 1.00 93.50 89 LEU A N 1
ATOM 681 C CA . LEU A 1 89 ? -11.069 0.200 8.924 1.00 93.50 89 LEU A CA 1
ATOM 682 C C . LEU A 1 89 ? -12.301 1.087 8.694 1.00 93.50 89 LEU A C 1
ATOM 684 O O . LEU A 1 89 ? -12.411 2.169 9.271 1.00 93.50 89 LEU A O 1
ATOM 688 N N . PHE A 1 90 ? -13.219 0.647 7.834 1.00 94.56 90 PHE A N 1
ATOM 689 C CA . PHE A 1 90 ? -14.375 1.417 7.390 1.00 94.56 90 PHE A CA 1
ATOM 690 C C . PHE A 1 90 ? -15.646 0.546 7.356 1.00 94.56 90 PHE A C 1
ATOM 692 O O . PHE A 1 90 ? -16.242 0.369 6.296 1.00 94.56 90 PHE A O 1
ATOM 699 N N . PRO A 1 91 ? -16.133 0.049 8.509 1.00 92.56 91 PRO A N 1
ATOM 700 C CA . PRO A 1 91 ? -17.257 -0.898 8.561 1.00 92.56 91 PRO A CA 1
ATOM 701 C C . PRO A 1 91 ? -18.573 -0.349 7.990 1.00 92.56 91 PRO A C 1
ATOM 703 O O . PRO A 1 91 ? -19.454 -1.113 7.608 1.00 92.56 91 PRO A O 1
ATOM 706 N N . ASN A 1 92 ? -18.707 0.978 7.906 1.00 89.44 92 ASN A N 1
ATOM 707 C CA . ASN A 1 92 ? -19.927 1.664 7.481 1.00 89.44 92 ASN A CA 1
ATOM 708 C C . ASN A 1 92 ? -19.861 2.215 6.042 1.00 89.44 92 ASN A C 1
ATOM 710 O O . ASN A 1 92 ? -20.593 3.150 5.717 1.00 89.44 92 ASN A O 1
ATOM 714 N N . GLY A 1 93 ? -18.974 1.705 5.180 1.00 89.38 93 GLY A N 1
ATOM 715 C CA . GLY A 1 93 ? -18.996 2.025 3.747 1.00 89.38 93 GLY A CA 1
ATOM 716 C C . GLY A 1 93 ? -17.625 2.042 3.076 1.00 89.38 93 GLY A C 1
ATOM 717 O O . GLY A 1 93 ? -16.643 1.559 3.620 1.00 89.38 93 GLY A O 1
ATOM 718 N N . THR A 1 94 ? -17.559 2.655 1.894 1.00 94.50 94 THR A N 1
ATOM 719 C CA . THR A 1 94 ? -16.360 2.669 1.038 1.00 94.50 94 THR A CA 1
ATOM 720 C C . THR A 1 94 ? -15.104 3.205 1.738 1.00 94.50 94 THR A C 1
ATOM 722 O O . THR A 1 94 ? -15.181 4.129 2.555 1.00 94.50 94 THR A O 1
ATOM 725 N N . ALA A 1 95 ? -13.944 2.641 1.396 1.00 95.19 95 ALA A N 1
ATOM 726 C CA . ALA A 1 95 ? -12.626 3.148 1.786 1.00 95.19 95 ALA A CA 1
ATOM 727 C C . ALA A 1 95 ? -12.080 4.212 0.812 1.00 95.19 95 ALA A C 1
ATOM 729 O O . ALA A 1 95 ? -11.102 4.890 1.125 1.00 95.19 95 ALA A O 1
ATOM 730 N N . ILE A 1 96 ? -12.691 4.365 -0.369 1.00 94.94 96 ILE A N 1
ATOM 731 C CA . ILE A 1 96 ? -12.206 5.264 -1.419 1.00 94.94 96 ILE A CA 1
ATOM 732 C C . ILE A 1 96 ? -12.254 6.718 -0.941 1.00 94.94 96 ILE A C 1
ATOM 734 O O . ILE A 1 96 ? -13.269 7.195 -0.435 1.00 94.94 96 ILE A O 1
ATOM 738 N N . GLY A 1 97 ? -11.131 7.420 -1.108 1.00 92.94 97 GLY A N 1
ATOM 739 C CA . GLY A 1 97 ? -10.976 8.821 -0.712 1.00 92.94 97 GLY A CA 1
ATOM 740 C C . GLY A 1 97 ? -10.857 9.052 0.798 1.00 92.94 97 GLY A C 1
ATOM 741 O O . GLY A 1 97 ? -10.807 10.204 1.223 1.00 92.94 97 GLY A O 1
ATOM 742 N N . LYS A 1 98 ? -10.811 7.991 1.613 1.00 94.31 98 LYS A N 1
ATOM 743 C CA . LYS A 1 98 ? -10.591 8.095 3.059 1.00 94.31 98 LYS A CA 1
ATOM 744 C C . LYS A 1 98 ? -9.112 7.963 3.397 1.00 94.31 98 LYS A C 1
ATOM 746 O O . LYS A 1 98 ? -8.371 7.273 2.710 1.00 94.31 98 LYS A O 1
ATOM 751 N N . THR A 1 99 ? -8.714 8.592 4.499 1.00 94.62 99 THR A N 1
ATOM 752 C CA . THR A 1 99 ? -7.330 8.567 4.979 1.00 94.62 99 THR A CA 1
ATOM 753 C C . THR A 1 99 ? -7.076 7.388 5.911 1.00 94.62 99 THR A C 1
ATOM 755 O O . THR A 1 99 ? -7.853 7.139 6.837 1.00 94.62 99 THR A O 1
ATOM 758 N N . VAL A 1 100 ? -5.945 6.714 5.712 1.00 94.88 100 VAL A N 1
ATOM 759 C CA . VAL A 1 100 ? -5.410 5.687 6.612 1.00 94.88 100 VAL A CA 1
ATOM 760 C C . VAL A 1 100 ? -4.076 6.159 7.173 1.00 94.88 100 VAL A C 1
ATOM 762 O O . VAL A 1 100 ? -3.180 6.584 6.448 1.00 94.88 100 VAL A O 1
ATOM 765 N N . PHE A 1 101 ? -3.909 6.043 8.487 1.00 94.75 101 PHE A N 1
ATOM 766 C CA . PHE A 1 101 ? -2.648 6.359 9.146 1.00 94.75 101 PHE A CA 1
ATOM 767 C C . PHE A 1 101 ? -1.825 5.097 9.378 1.00 94.75 101 PHE A C 1
ATOM 769 O O . PHE A 1 101 ? -2.295 4.140 9.990 1.00 94.75 101 PHE A O 1
ATOM 776 N N . VAL A 1 102 ? -0.566 5.128 8.956 1.00 93.19 102 VAL A N 1
ATOM 777 C CA . VAL A 1 102 ? 0.432 4.085 9.184 1.00 93.19 102 VAL A CA 1
ATOM 778 C C . VAL A 1 102 ? 1.333 4.506 10.343 1.00 93.19 102 VAL A C 1
ATOM 780 O O . VAL A 1 102 ? 1.963 5.569 10.317 1.00 93.19 102 VAL A O 1
ATOM 783 N N . ASN A 1 103 ? 1.397 3.672 11.383 1.00 89.88 103 ASN A N 1
ATOM 784 C CA . ASN A 1 103 ? 2.176 3.878 12.612 1.00 89.88 103 ASN A CA 1
ATOM 785 C C . ASN A 1 103 ? 1.927 5.242 13.286 1.00 89.88 103 ASN A C 1
ATOM 787 O O . ASN A 1 103 ? 2.838 5.799 13.896 1.00 89.88 103 ASN A O 1
ATOM 791 N N . LYS A 1 104 ? 0.715 5.803 13.136 1.00 85.06 104 LYS A N 1
ATOM 792 C CA . LYS A 1 104 ? 0.336 7.166 13.574 1.00 85.06 104 LYS A CA 1
ATOM 793 C C . LYS A 1 104 ? 1.247 8.293 13.056 1.00 85.06 104 LYS A C 1
ATOM 795 O O . LYS A 1 104 ? 1.208 9.398 13.589 1.00 85.06 104 LYS A O 1
ATOM 800 N N . LYS A 1 105 ? 2.079 8.021 12.048 1.00 85.25 105 LYS A N 1
ATOM 801 C CA . LYS A 1 105 ? 3.107 8.950 11.560 1.00 85.25 105 LYS A CA 1
ATOM 802 C C . LYS A 1 105 ? 2.874 9.378 10.1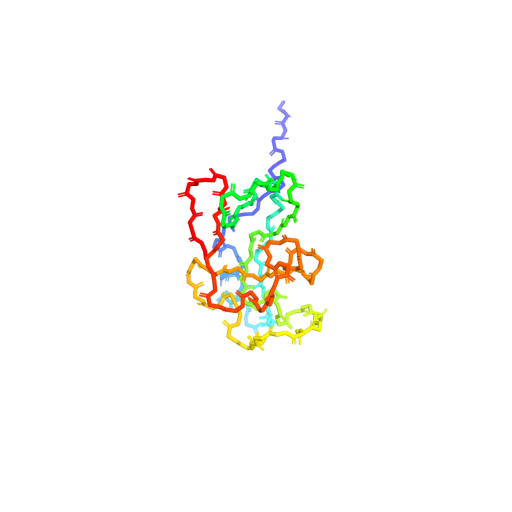19 1.00 85.25 105 LYS A C 1
ATOM 804 O O . LYS A 1 105 ? 3.099 10.537 9.794 1.00 85.25 105 LYS A O 1
ATOM 809 N N . TYR A 1 106 ? 2.466 8.447 9.267 1.00 84.50 106 TYR A N 1
ATOM 810 C CA . TYR A 1 106 ? 2.274 8.695 7.843 1.00 84.50 106 TYR A CA 1
ATOM 811 C C . TYR A 1 106 ? 0.800 8.548 7.503 1.00 84.50 106 TYR A C 1
ATOM 813 O O . TYR A 1 106 ? 0.164 7.613 7.984 1.00 84.50 106 TYR A O 1
ATOM 821 N N . ASN A 1 107 ? 0.269 9.449 6.689 1.00 88.06 107 ASN A N 1
ATOM 822 C CA . ASN A 1 107 ? -1.089 9.381 6.169 1.00 88.06 107 ASN A CA 1
ATOM 823 C C . ASN A 1 107 ? -1.052 9.013 4.685 1.00 88.06 107 ASN A C 1
ATOM 825 O O . ASN A 1 107 ? -0.215 9.522 3.939 1.00 88.06 107 ASN A O 1
ATOM 829 N N . PHE A 1 108 ? -1.957 8.124 4.306 1.00 89.00 108 PHE A N 1
ATOM 830 C CA . PHE A 1 108 ? -2.197 7.649 2.950 1.00 89.00 108 PHE A CA 1
ATOM 831 C C . PHE A 1 108 ? -3.675 7.843 2.618 1.00 89.00 108 PHE A C 1
ATOM 833 O O . PHE A 1 108 ? -4.482 7.848 3.580 1.00 89.00 108 PHE A O 1
#

InterPro domains:
  IPR025857 MacB-like periplasmic core domain [PF12704] (6-104)

Sequence (108 aa):
SQSQIFDSTPYELAKELKTSFPEIANASGARTVSNYLSANEEIFPRNEGLITDSNFLSMFSFDFLEGDKNSALSQPMSIALSKSLADKLFPNGTAIGKTVFVNKKYNF

Radius of gyration: 16.31 Å; chains: 1; bounding box: 54×23×39 Å

Secondary structure (DSSP, 8-state):
----------TTHHHHHHHH-TT-------EEEEEEEEETTEEEEEEEEEE--HHHHHHS----SSS-TTTTT-STT-----HHHHHHH-TTS--TT---EETTTEE-

Organism: NCBI:txid2133765